Protein AF-A0AAE3IJP3-F1 (afdb_monomer_lite)

Foldseek 3Di:
DPDPPPDDQDPVNCVVCVCVVCVVVVHDDDPDPDPADPVNVVVVVVVVVVVVVVVVVVVVVVVVVVVVVVVVVVVVVVVVVVVD

Sequence (84 aa):
MAGKNRQDITMGFWRENVDRIIEFNDRRLLSAHGSISNAQMEEMVKKIYEKYDNNRKNQEAQEADYEDLLELENLEEALKHRKD

pLDDT: mean 85.06, std 14.6, range [36.5, 98.06]

Radius of gyration: 25.27 Å; chains: 1; bounding box: 47×23×70 Å

Secondary structure (DSSP, 8-state):
----------HHHHHHHHHHHHHHTTPPP-SSS-S--HHHHHHHHHHHHHHHHHHHHHHHHHHHHHHHHHHHHHHHHHHHHTT-

Organism: NCBI:txid1856322

Structure (mmCIF, N/CA/C/O backbone):
data_AF-A0AAE3IJP3-F1
#
_entry.id   AF-A0AAE3IJP3-F1
#
loop_
_atom_site.group_PDB
_atom_site.id
_atom_site.type_symbol
_atom_site.label_atom_id
_atom_site.label_alt_id
_atom_site.label_comp_id
_atom_site.label_asym_id
_atom_site.label_entity_id
_atom_site.la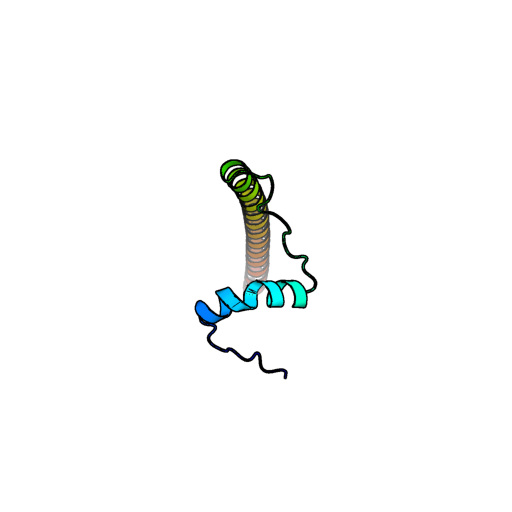bel_seq_id
_atom_site.pdbx_PDB_ins_code
_atom_site.Cartn_x
_atom_site.Cartn_y
_atom_site.Cartn_z
_atom_site.occupancy
_atom_site.B_iso_or_equiv
_atom_site.auth_seq_id
_atom_site.auth_comp_id
_atom_site.auth_asym_id
_atom_site.auth_atom_id
_atom_site.pdbx_PDB_model_num
ATOM 1 N N . MET A 1 1 ? 31.387 1.926 15.650 1.00 36.50 1 MET A N 1
ATOM 2 C CA . MET A 1 1 ? 30.433 0.880 15.227 1.00 36.50 1 MET A CA 1
ATOM 3 C C . MET A 1 1 ? 29.587 0.500 16.433 1.00 36.50 1 MET A C 1
ATOM 5 O O . MET A 1 1 ? 30.096 -0.167 17.323 1.00 36.50 1 MET A O 1
ATOM 9 N N . ALA A 1 2 ? 28.357 1.005 16.544 1.00 38.88 2 ALA A N 1
ATOM 10 C CA . ALA A 1 2 ? 27.477 0.644 17.655 1.00 38.88 2 ALA A CA 1
ATOM 11 C C . ALA A 1 2 ? 26.813 -0.700 17.330 1.00 38.88 2 ALA A C 1
ATOM 13 O O . ALA A 1 2 ? 25.959 -0.783 16.448 1.00 38.88 2 ALA A O 1
ATOM 14 N N . GLY A 1 3 ? 27.278 -1.761 17.991 1.00 43.22 3 GLY A N 1
ATOM 15 C CA . GLY A 1 3 ? 26.732 -3.105 17.855 1.00 43.22 3 GLY A CA 1
ATOM 16 C C . GLY A 1 3 ? 25.256 -3.112 18.236 1.00 43.22 3 GLY A C 1
ATOM 17 O O . GLY A 1 3 ? 24.894 -2.813 19.372 1.00 43.22 3 GLY A O 1
ATOM 18 N N . LYS A 1 4 ? 24.394 -3.438 17.273 1.00 54.53 4 LYS A N 1
ATOM 19 C CA . LYS A 1 4 ? 22.975 -3.678 17.521 1.00 54.53 4 LYS A CA 1
ATOM 20 C C . LYS A 1 4 ? 22.882 -4.981 18.305 1.00 54.53 4 LYS A C 1
ATOM 22 O O . LYS A 1 4 ? 23.012 -6.059 17.734 1.00 54.53 4 LYS A O 1
ATOM 27 N N . ASN A 1 5 ? 22.756 -4.854 19.621 1.00 53.06 5 ASN A N 1
ATOM 28 C CA . ASN A 1 5 ? 22.657 -5.964 20.556 1.00 53.06 5 ASN A CA 1
ATOM 29 C C . ASN A 1 5 ? 21.386 -6.765 20.210 1.00 53.06 5 ASN A C 1
ATOM 31 O O . ASN A 1 5 ? 20.278 -6.364 20.562 1.00 53.06 5 ASN A O 1
ATOM 35 N N . ARG A 1 6 ? 21.525 -7.835 19.417 1.00 55.28 6 ARG A N 1
ATOM 36 C CA . ARG A 1 6 ? 20.428 -8.747 19.067 1.00 55.28 6 ARG A CA 1
ATOM 37 C C . ARG A 1 6 ? 20.202 -9.671 20.259 1.00 55.28 6 ARG A C 1
ATOM 39 O O . ARG A 1 6 ? 20.770 -10.752 20.328 1.00 55.28 6 ARG A O 1
ATOM 46 N N . GLN A 1 7 ? 19.458 -9.175 21.236 1.00 66.50 7 GLN A N 1
ATOM 47 C CA . GLN A 1 7 ? 18.977 -9.960 22.366 1.00 66.50 7 GLN A CA 1
ATOM 48 C C . GLN A 1 7 ? 17.657 -10.613 21.956 1.00 66.50 7 GLN A C 1
ATOM 50 O O . GLN A 1 7 ? 16.773 -9.926 21.441 1.00 66.50 7 GLN A O 1
ATOM 55 N N . ASP A 1 8 ? 17.527 -11.919 22.179 1.00 67.44 8 ASP A N 1
ATOM 56 C CA . ASP A 1 8 ? 16.261 -12.619 21.982 1.00 67.44 8 ASP A CA 1
ATOM 57 C C . ASP A 1 8 ? 15.264 -12.157 23.044 1.00 67.44 8 ASP A C 1
ATOM 59 O O . ASP A 1 8 ? 15.428 -12.376 24.245 1.00 67.44 8 ASP A O 1
ATOM 63 N N . ILE A 1 9 ? 14.230 -11.462 22.584 1.00 78.69 9 ILE A N 1
ATOM 64 C CA . ILE A 1 9 ? 13.222 -10.862 23.446 1.00 78.69 9 ILE A CA 1
ATOM 65 C C . ILE A 1 9 ? 12.086 -11.868 23.635 1.00 78.69 9 ILE A C 1
ATOM 67 O O . ILE A 1 9 ? 11.421 -12.252 22.673 1.00 78.69 9 ILE A O 1
ATOM 71 N N . THR A 1 10 ? 11.841 -12.302 24.872 1.00 86.69 10 THR A N 1
ATOM 72 C CA . THR A 1 10 ? 10.773 -13.271 25.166 1.00 86.69 10 THR A CA 1
ATOM 73 C C . THR A 1 10 ? 9.390 -12.611 25.183 1.00 86.69 10 THR A C 1
ATOM 75 O O . THR A 1 10 ? 9.246 -11.415 25.440 1.00 86.69 10 THR A O 1
ATOM 78 N N . MET A 1 11 ? 8.328 -13.403 24.991 1.00 83.56 11 MET A N 1
ATOM 79 C CA . MET A 1 11 ? 6.944 -12.915 25.128 1.00 83.56 11 MET A CA 1
ATOM 80 C C . MET A 1 11 ? 6.608 -12.428 26.549 1.00 83.56 11 MET A C 1
ATOM 82 O O . MET A 1 11 ? 5.681 -11.639 26.724 1.00 83.56 11 MET A O 1
ATOM 86 N N . GLY A 1 12 ? 7.333 -12.902 27.570 1.00 88.62 12 GLY A N 1
ATOM 87 C CA . GLY A 1 12 ? 7.220 -12.394 28.942 1.00 88.62 12 GLY A CA 1
ATOM 88 C C . GLY A 1 12 ? 7.748 -10.966 29.047 1.00 88.62 12 GLY A C 1
ATOM 89 O O . GLY A 1 12 ? 7.023 -10.074 29.475 1.00 88.62 12 GLY A O 1
ATOM 90 N N . PHE A 1 13 ? 8.955 -10.731 28.525 1.00 86.81 13 PHE A N 1
ATOM 91 C CA . PHE A 1 13 ? 9.544 -9.395 28.479 1.00 86.81 13 PHE A CA 1
ATOM 92 C C . PHE A 1 13 ? 8.641 -8.395 27.749 1.00 86.81 13 PHE A C 1
ATOM 94 O O . PHE A 1 13 ? 8.414 -7.299 28.260 1.00 86.81 13 PHE A O 1
ATOM 101 N N . TRP A 1 14 ? 8.092 -8.770 26.587 1.00 86.69 14 TRP A N 1
ATOM 102 C CA . TRP A 1 14 ? 7.188 -7.899 25.831 1.00 86.69 14 TRP A CA 1
ATOM 103 C C . TRP A 1 14 ? 5.940 -7.520 26.630 1.00 86.69 14 TRP A C 1
ATOM 105 O O . TRP A 1 14 ? 5.586 -6.345 26.663 1.00 86.69 14 TRP A O 1
ATOM 115 N N . ARG A 1 15 ? 5.311 -8.472 27.331 1.00 81.44 15 ARG A N 1
ATOM 116 C CA . ARG A 1 15 ? 4.129 -8.192 28.164 1.00 81.44 15 ARG A CA 1
ATOM 117 C C . ARG A 1 15 ? 4.401 -7.203 29.298 1.00 81.44 15 ARG A C 1
ATOM 119 O O . ARG A 1 15 ? 3.506 -6.452 29.656 1.00 81.44 15 ARG A O 1
ATOM 126 N N . GLU A 1 16 ? 5.612 -7.193 29.845 1.00 88.44 16 GLU A N 1
ATOM 127 C CA . GLU A 1 16 ? 5.973 -6.356 30.998 1.00 88.44 16 GLU A CA 1
ATOM 128 C C . GLU A 1 16 ? 6.587 -4.996 30.623 1.00 88.44 16 GLU A C 1
ATOM 130 O O . GLU A 1 16 ? 6.646 -4.085 31.456 1.00 88.44 16 GLU A O 1
ATOM 135 N N . ASN A 1 17 ? 7.116 -4.863 29.401 1.00 88.62 17 ASN A N 1
ATOM 136 C CA . ASN A 1 17 ? 7.955 -3.722 29.017 1.00 88.62 17 ASN A CA 1
ATOM 137 C C . ASN A 1 17 ? 7.459 -2.960 27.782 1.00 88.62 17 ASN A C 1
ATOM 139 O O . ASN A 1 17 ? 8.032 -1.917 27.478 1.00 88.62 17 ASN A O 1
ATOM 143 N N . VAL A 1 18 ? 6.416 -3.426 27.082 1.00 83.88 18 VAL A N 1
ATOM 144 C CA . VAL A 1 18 ? 5.923 -2.771 25.855 1.00 83.88 18 VAL A CA 1
ATOM 145 C C . VAL A 1 18 ? 5.584 -1.293 26.066 1.00 83.88 18 VAL A C 1
ATOM 147 O O . VAL A 1 18 ? 6.023 -0.464 25.273 1.00 83.88 18 VAL A O 1
ATOM 150 N N . ASP A 1 19 ? 4.919 -0.940 27.168 1.00 82.75 19 ASP A N 1
ATOM 151 C CA . ASP A 1 19 ? 4.534 0.448 27.440 1.00 82.75 19 ASP A CA 1
ATOM 152 C C . ASP A 1 19 ? 5.763 1.350 27.623 1.00 82.75 19 ASP A C 1
ATOM 154 O O . ASP A 1 19 ? 5.891 2.390 26.977 1.00 82.75 19 ASP A O 1
ATOM 158 N N . ARG A 1 20 ? 6.746 0.886 28.404 1.00 85.56 20 ARG A N 1
ATOM 159 C CA . ARG A 1 20 ? 8.023 1.589 28.612 1.00 85.56 20 ARG A CA 1
ATOM 160 C C . ARG A 1 20 ? 8.816 1.752 27.317 1.00 85.56 20 ARG A C 1
ATOM 162 O O . ARG A 1 20 ? 9.462 2.776 27.118 1.00 85.56 20 ARG A O 1
ATOM 169 N N . ILE A 1 21 ? 8.777 0.756 26.431 1.00 86.06 21 ILE A N 1
ATOM 170 C CA . ILE A 1 21 ? 9.434 0.826 25.119 1.00 86.06 21 ILE A CA 1
ATOM 171 C C . ILE A 1 21 ? 8.758 1.882 24.243 1.00 86.06 21 ILE A C 1
ATOM 173 O O . ILE A 1 21 ? 9.451 2.639 23.567 1.00 86.06 21 ILE A O 1
ATOM 177 N N . ILE A 1 22 ? 7.426 1.947 24.237 1.00 83.50 22 ILE A N 1
ATOM 178 C CA . ILE A 1 22 ? 6.679 2.934 23.449 1.00 83.50 22 ILE A CA 1
ATOM 179 C C . ILE A 1 22 ? 6.991 4.351 23.949 1.00 83.50 22 ILE A C 1
ATOM 181 O O . ILE A 1 22 ? 7.372 5.199 23.142 1.00 83.50 22 ILE A O 1
ATOM 185 N N . GLU A 1 23 ? 6.934 4.579 25.262 1.00 85.06 23 GLU A N 1
ATOM 186 C CA . GLU A 1 23 ? 7.277 5.872 25.870 1.00 85.06 23 GLU A CA 1
ATOM 187 C C . GLU A 1 23 ? 8.727 6.286 25.591 1.00 85.06 23 GLU A C 1
ATOM 189 O O . GLU A 1 23 ? 8.977 7.435 25.233 1.00 85.06 23 GLU A O 1
ATOM 194 N N . PHE A 1 24 ? 9.679 5.349 25.680 1.00 87.94 24 PHE A N 1
ATOM 195 C CA . PHE A 1 24 ? 11.093 5.603 25.385 1.00 87.94 24 PHE A CA 1
ATOM 196 C C . PHE A 1 24 ? 11.343 6.037 23.932 1.00 87.94 24 PHE A C 1
ATOM 198 O O . PHE A 1 24 ? 12.310 6.739 23.657 1.00 87.94 24 PHE A O 1
ATOM 205 N N . ASN A 1 25 ? 10.485 5.631 22.992 1.00 84.12 25 ASN A N 1
ATOM 206 C CA . ASN A 1 25 ? 10.588 6.006 21.579 1.00 84.12 25 ASN A CA 1
ATOM 207 C C . ASN A 1 25 ? 9.812 7.296 21.241 1.00 84.12 25 ASN A C 1
ATOM 209 O O . ASN A 1 25 ? 9.416 7.484 20.087 1.00 84.12 25 ASN A O 1
ATOM 213 N N . ASP A 1 26 ? 9.543 8.152 22.233 1.00 82.94 26 ASP A N 1
ATOM 214 C CA . ASP A 1 26 ? 8.766 9.394 22.108 1.00 82.94 26 ASP A CA 1
ATOM 215 C C . ASP A 1 26 ? 7.377 9.182 21.472 1.00 82.94 26 ASP A C 1
ATOM 217 O O . ASP A 1 26 ? 6.794 10.068 20.833 1.00 82.94 26 ASP A O 1
ATOM 221 N N . ARG A 1 27 ? 6.814 7.977 21.628 1.00 80.56 27 ARG A N 1
ATOM 222 C CA . ARG A 1 27 ? 5.453 7.651 21.201 1.00 80.56 27 ARG A CA 1
ATOM 223 C C . ARG A 1 27 ? 4.532 7.732 22.412 1.00 80.56 27 ARG A C 1
ATOM 225 O O . ARG A 1 27 ? 4.839 7.228 23.486 1.00 80.56 27 ARG A O 1
ATOM 232 N N . ARG A 1 28 ? 3.365 8.355 22.237 1.00 77.56 28 ARG A N 1
ATOM 233 C CA . ARG A 1 28 ? 2.346 8.399 23.291 1.00 77.56 28 ARG A CA 1
ATOM 234 C C . ARG A 1 28 ? 1.669 7.040 23.420 1.00 77.56 28 ARG A C 1
ATOM 236 O O . ARG A 1 28 ? 1.235 6.481 22.412 1.00 77.56 28 ARG A O 1
ATOM 243 N N . LEU A 1 29 ? 1.527 6.566 24.655 1.00 77.12 29 LEU A N 1
ATOM 244 C CA . LEU A 1 29 ? 0.674 5.425 24.961 1.00 77.12 29 LEU A CA 1
ATOM 245 C C . LEU A 1 29 ? -0.782 5.743 24.621 1.00 77.12 29 LEU A C 1
ATOM 247 O O . LEU A 1 29 ? -1.260 6.867 24.806 1.00 77.12 29 LEU A O 1
ATOM 251 N N . LEU A 1 30 ? -1.490 4.733 24.123 1.00 76.25 30 LEU A N 1
ATOM 252 C CA . LEU A 1 30 ? -2.925 4.826 23.906 1.00 76.25 30 LEU A CA 1
ATOM 253 C C . LEU A 1 30 ? -3.613 4.781 25.273 1.00 76.25 30 LEU A C 1
ATOM 255 O O . LEU A 1 30 ? -3.570 3.773 25.967 1.00 76.25 30 LEU A O 1
ATOM 259 N N . SER A 1 31 ? -4.250 5.883 25.664 1.00 70.88 31 SER A N 1
ATOM 260 C CA . SER A 1 31 ? -4.950 6.006 26.950 1.00 70.88 31 SER A CA 1
ATOM 261 C C . SER A 1 31 ? -6.265 5.219 27.017 1.00 70.88 31 SER A C 1
ATOM 263 O O . SER A 1 31 ? -6.857 5.096 28.086 1.00 70.88 31 SER A O 1
ATOM 265 N N . ALA A 1 32 ? -6.741 4.702 25.883 1.00 67.94 32 ALA A N 1
ATOM 266 C CA . ALA A 1 32 ? -7.964 3.924 25.770 1.00 67.94 32 ALA A CA 1
ATOM 267 C C . ALA A 1 32 ? -7.866 2.934 24.603 1.00 67.94 32 ALA A C 1
ATOM 269 O O . ALA A 1 32 ? -7.047 3.092 23.699 1.00 67.94 32 ALA A O 1
ATOM 270 N N . HIS A 1 33 ? -8.790 1.976 24.578 1.00 66.25 33 HIS A N 1
ATOM 271 C CA . HIS A 1 33 ? -8.969 0.934 23.556 1.00 66.25 33 HIS A CA 1
ATOM 272 C C . HIS A 1 33 ? -9.272 1.470 22.135 1.00 66.25 33 HIS A C 1
ATOM 274 O O . HIS A 1 33 ? -9.558 0.694 21.228 1.00 66.25 33 HIS A O 1
ATOM 280 N N . GLY A 1 34 ? -9.221 2.793 21.935 1.00 69.06 34 GLY A N 1
ATOM 281 C CA . GLY A 1 34 ? -9.694 3.477 20.738 1.00 69.06 34 GLY A CA 1
ATOM 282 C C . GLY A 1 34 ? -11.223 3.487 20.636 1.00 69.06 34 GLY A C 1
ATOM 283 O O . GLY A 1 34 ? -11.929 2.820 21.387 1.00 69.06 34 GLY A O 1
ATOM 284 N N . SER A 1 35 ? -11.747 4.284 19.707 1.00 78.31 35 SER A N 1
ATOM 285 C CA . SER A 1 35 ? -13.175 4.326 19.342 1.00 78.31 35 SER A CA 1
ATOM 286 C C . SER A 1 35 ? -13.470 3.611 18.019 1.00 78.31 35 SER A C 1
ATOM 288 O O . SER A 1 35 ? -14.608 3.602 17.555 1.00 78.31 35 SER A O 1
ATOM 290 N N . ILE A 1 36 ? -12.439 3.042 17.391 1.00 81.25 36 ILE A N 1
ATOM 291 C CA . ILE A 1 36 ? -12.506 2.421 16.071 1.00 81.25 36 ILE A CA 1
ATOM 292 C C . ILE A 1 36 ? -12.815 0.939 16.262 1.00 81.25 36 ILE A C 1
ATOM 294 O O . ILE A 1 36 ? -12.067 0.221 16.924 1.00 81.25 36 ILE A O 1
ATOM 298 N N . SER A 1 37 ? -13.915 0.477 15.674 1.00 86.06 37 SER A N 1
ATOM 299 C CA . SER A 1 37 ? -14.235 -0.951 15.657 1.00 86.06 37 SER A CA 1
ATOM 300 C C . SER A 1 37 ? -13.232 -1.729 14.799 1.00 86.06 37 SER A C 1
ATOM 302 O O . SER A 1 37 ? -12.623 -1.183 13.879 1.00 86.06 37 SER A O 1
ATOM 304 N N . ASN A 1 38 ? -13.090 -3.029 15.057 1.00 84.31 38 ASN A N 1
ATOM 305 C CA . ASN A 1 38 ? -12.212 -3.895 14.269 1.00 84.31 38 ASN A CA 1
ATOM 306 C C . ASN A 1 38 ? -12.516 -3.813 12.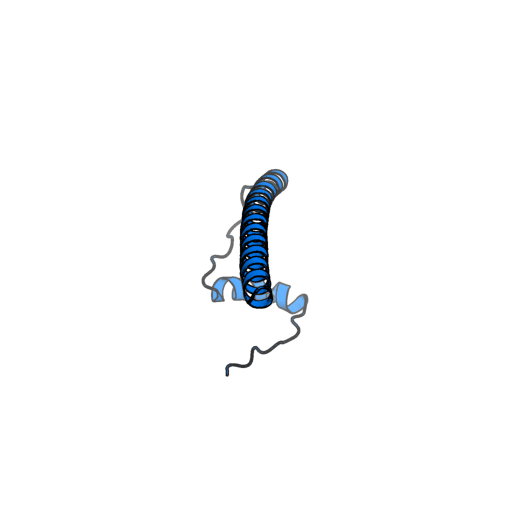754 1.00 84.31 38 ASN A C 1
ATOM 308 O O . ASN A 1 38 ? -11.587 -3.627 11.976 1.00 84.31 38 ASN A O 1
ATOM 312 N N . ALA A 1 39 ? -13.792 -3.789 12.351 1.00 90.50 39 ALA A N 1
ATOM 313 C CA . ALA A 1 39 ? -14.184 -3.632 10.946 1.00 90.50 39 ALA A CA 1
ATOM 314 C C . ALA A 1 39 ? -13.726 -2.293 10.328 1.00 90.50 39 ALA A C 1
ATOM 316 O O . ALA A 1 39 ? -13.233 -2.254 9.203 1.00 90.50 39 ALA A O 1
ATOM 317 N N . GLN A 1 40 ? -13.841 -1.185 11.070 1.00 90.12 40 GLN A N 1
ATOM 318 C CA . GLN A 1 40 ? -13.366 0.126 10.605 1.00 90.12 40 GLN A CA 1
ATOM 319 C C . GLN A 1 40 ? -11.836 0.180 10.501 1.00 90.12 40 GLN A C 1
ATOM 321 O O . GLN A 1 40 ? -11.295 0.812 9.592 1.00 90.12 40 GLN A O 1
ATOM 326 N N . MET A 1 41 ? -11.137 -0.482 11.426 1.00 90.69 41 MET A N 1
ATOM 327 C CA . MET A 1 41 ? -9.683 -0.621 11.385 1.00 90.69 41 MET A CA 1
ATOM 328 C C . MET A 1 41 ? -9.250 -1.426 10.154 1.00 90.69 41 MET A C 1
ATOM 330 O O . MET A 1 41 ? -8.377 -0.972 9.418 1.00 90.69 41 MET A O 1
ATOM 334 N N . GLU A 1 42 ? -9.902 -2.556 9.872 1.00 93.62 42 GLU A N 1
ATOM 335 C CA . GLU A 1 42 ? -9.619 -3.387 8.695 1.00 93.62 42 GLU A CA 1
ATOM 336 C C . GLU A 1 42 ? -9.825 -2.628 7.382 1.00 93.62 42 GLU A C 1
ATOM 338 O O . GLU A 1 42 ? -8.962 -2.667 6.502 1.00 93.62 42 GLU A O 1
ATOM 343 N N . GLU A 1 43 ? -10.922 -1.876 7.257 1.00 95.44 43 GLU A N 1
ATOM 344 C CA . GLU A 1 43 ? -11.188 -1.059 6.072 1.00 95.44 43 GLU A CA 1
ATOM 345 C C . GLU A 1 43 ? -10.109 0.016 5.866 1.00 95.44 43 GLU A C 1
ATOM 347 O O . GLU A 1 43 ? -9.631 0.232 4.748 1.00 95.44 43 GLU A O 1
ATOM 352 N N . MET A 1 44 ? -9.695 0.681 6.947 1.00 93.12 44 MET A N 1
ATOM 353 C CA . MET A 1 44 ? -8.650 1.701 6.901 1.00 93.12 44 MET A CA 1
ATOM 354 C C . MET A 1 44 ? -7.302 1.103 6.491 1.00 93.12 44 MET A C 1
ATOM 356 O O . MET A 1 44 ? -6.636 1.632 5.600 1.00 93.12 44 MET A O 1
ATOM 360 N N . VAL A 1 45 ? -6.911 -0.008 7.115 1.00 93.75 45 VAL A N 1
ATOM 361 C CA . VAL A 1 45 ? -5.650 -0.695 6.824 1.00 93.75 45 VAL A CA 1
ATOM 362 C C . VAL A 1 45 ? -5.630 -1.180 5.379 1.00 93.75 45 VAL A C 1
ATOM 364 O O . VAL A 1 45 ? -4.651 -0.935 4.675 1.00 93.75 45 VAL A O 1
ATOM 367 N N . LYS A 1 46 ? -6.725 -1.776 4.897 1.00 96.50 46 LYS A N 1
ATOM 368 C CA . LYS A 1 46 ? -6.853 -2.213 3.504 1.00 96.50 46 LYS A CA 1
ATOM 369 C C . LYS A 1 46 ? -6.578 -1.070 2.523 1.00 96.50 46 LYS A C 1
ATOM 371 O O . LYS A 1 46 ? -5.732 -1.220 1.648 1.00 96.50 46 LYS A O 1
ATOM 376 N N . LYS A 1 47 ? -7.196 0.099 2.725 1.00 96.44 47 LYS A N 1
ATOM 377 C CA . LYS A 1 47 ? -6.982 1.290 1.879 1.00 96.44 47 LYS A CA 1
ATOM 378 C C . LYS A 1 47 ? -5.525 1.761 1.872 1.00 96.44 47 LYS A C 1
ATOM 380 O O . LYS A 1 47 ? -5.011 2.180 0.836 1.00 96.44 47 LYS A O 1
ATOM 385 N N . ILE A 1 48 ? -4.852 1.707 3.023 1.00 96.00 48 ILE A N 1
ATOM 386 C CA . ILE A 1 48 ? -3.440 2.099 3.143 1.00 96.00 48 ILE A CA 1
ATOM 387 C C . ILE A 1 48 ? -2.552 1.142 2.343 1.00 96.00 48 ILE A C 1
ATOM 389 O O . ILE A 1 48 ? -1.708 1.598 1.570 1.00 96.00 48 ILE A O 1
ATOM 393 N N . TYR A 1 49 ? -2.766 -0.167 2.490 1.00 94.31 49 TYR A N 1
ATOM 394 C CA . TYR A 1 49 ? -1.998 -1.173 1.760 1.00 94.31 49 TYR A CA 1
ATOM 395 C C . TYR A 1 49 ? -2.268 -1.136 0.256 1.00 94.31 49 TYR A C 1
ATOM 397 O O . TYR A 1 49 ? -1.319 -1.216 -0.515 1.00 94.31 49 TYR A O 1
ATOM 405 N N . GLU A 1 50 ? -3.515 -0.938 -0.174 1.00 97.75 50 GLU A N 1
ATOM 406 C CA . GLU A 1 50 ? -3.854 -0.777 -1.594 1.00 97.75 50 GLU A CA 1
ATOM 407 C C . GLU A 1 50 ? -3.142 0.432 -2.212 1.00 97.75 50 GLU A C 1
ATOM 409 O O . GLU A 1 50 ? -2.565 0.335 -3.295 1.00 97.75 50 GLU A O 1
ATOM 414 N N . LYS A 1 51 ? -3.115 1.571 -1.508 1.00 97.75 51 LYS A N 1
ATOM 415 C CA . LYS A 1 51 ? -2.384 2.759 -1.968 1.00 97.75 51 LYS A CA 1
ATOM 416 C C . LYS A 1 51 ? -0.885 2.487 -2.091 1.00 97.75 51 LYS A C 1
ATOM 418 O O . LYS A 1 51 ? -0.269 2.895 -3.073 1.00 97.75 51 LYS A O 1
ATOM 423 N N . TYR A 1 52 ? -0.303 1.828 -1.094 1.00 96.19 52 TYR A N 1
ATOM 424 C CA . TYR A 1 52 ? 1.111 1.473 -1.113 1.00 96.19 52 TYR A CA 1
ATOM 425 C C . TYR A 1 52 ? 1.440 0.517 -2.267 1.00 96.19 52 TYR A C 1
ATOM 427 O O . TYR A 1 52 ? 2.382 0.772 -3.011 1.00 96.19 52 TYR A O 1
ATOM 435 N N . ASP A 1 53 ? 0.644 -0.538 -2.451 1.00 97.56 53 ASP A N 1
ATOM 436 C CA . ASP A 1 53 ? 0.857 -1.537 -3.499 1.00 97.56 53 ASP A CA 1
ATOM 437 C C . ASP A 1 53 ? 0.758 -0.928 -4.903 1.00 97.56 53 ASP A C 1
ATOM 439 O O . ASP A 1 53 ? 1.612 -1.191 -5.746 1.00 97.56 53 ASP A O 1
ATOM 443 N N . ASN A 1 54 ? -0.220 -0.049 -5.134 1.00 97.94 54 ASN A N 1
ATOM 444 C CA . ASN A 1 54 ? -0.348 0.669 -6.403 1.00 97.94 54 ASN A CA 1
ATOM 445 C C . ASN A 1 54 ? 0.868 1.560 -6.681 1.00 97.94 54 ASN A C 1
ATOM 447 O O . ASN A 1 54 ? 1.403 1.546 -7.786 1.00 97.94 54 ASN A O 1
ATOM 451 N N . ASN A 1 55 ? 1.333 2.310 -5.678 1.00 97.62 55 ASN A N 1
ATOM 452 C CA . ASN A 1 55 ? 2.522 3.147 -5.830 1.00 97.62 55 ASN A CA 1
ATOM 453 C C . ASN A 1 55 ? 3.767 2.306 -6.136 1.00 97.62 55 ASN A C 1
ATOM 455 O O . ASN A 1 55 ? 4.519 2.651 -7.042 1.00 97.62 55 ASN A O 1
ATOM 459 N N . ARG A 1 56 ? 3.955 1.195 -5.414 1.00 97.88 56 ARG A N 1
ATOM 460 C CA . ARG A 1 56 ? 5.074 0.271 -5.616 1.00 97.88 56 ARG A CA 1
ATOM 461 C C . ARG A 1 56 ? 5.066 -0.312 -7.030 1.00 97.88 56 ARG A C 1
ATOM 463 O O . ARG A 1 56 ? 6.077 -0.237 -7.710 1.00 97.88 56 ARG A O 1
ATOM 470 N N . LYS A 1 57 ? 3.926 -0.829 -7.495 1.00 97.75 57 LYS A N 1
ATOM 471 C CA . LYS A 1 57 ? 3.786 -1.390 -8.850 1.00 97.75 57 LYS A CA 1
ATOM 472 C C . LYS A 1 57 ? 4.058 -0.362 -9.944 1.00 97.75 57 LYS A C 1
ATOM 474 O O . LYS A 1 57 ? 4.692 -0.687 -10.937 1.00 97.75 57 LYS A O 1
ATOM 479 N N . ASN A 1 58 ? 3.587 0.871 -9.763 1.00 98.06 58 ASN A 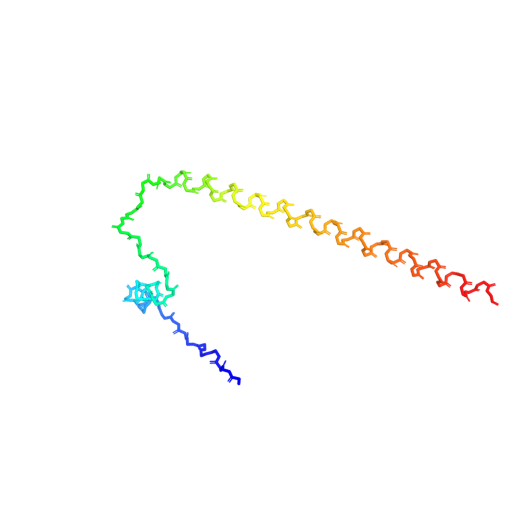N 1
ATOM 480 C CA . ASN A 1 58 ? 3.839 1.942 -10.726 1.00 98.06 58 ASN A CA 1
ATOM 481 C C . ASN A 1 58 ? 5.324 2.301 -10.795 1.00 98.06 58 ASN A C 1
ATOM 483 O O . ASN A 1 58 ? 5.836 2.539 -11.882 1.00 98.06 58 ASN A O 1
ATOM 487 N N . GLN A 1 59 ? 6.004 2.331 -9.648 1.00 97.81 59 GLN A N 1
ATOM 488 C CA . GLN A 1 59 ? 7.442 2.565 -9.602 1.00 97.81 59 GLN A CA 1
ATOM 489 C C . GLN A 1 59 ? 8.213 1.412 -10.261 1.00 97.81 59 GLN A C 1
ATOM 491 O O . GLN A 1 59 ? 9.065 1.666 -11.099 1.00 97.81 59 GLN A O 1
ATOM 496 N N . GLU A 1 60 ? 7.865 0.161 -9.950 1.00 97.31 60 GLU A N 1
ATOM 497 C CA . GLU A 1 60 ? 8.483 -1.023 -10.566 1.00 97.31 60 GLU A CA 1
ATOM 498 C C . GLU A 1 60 ? 8.303 -1.042 -12.088 1.00 97.31 60 GLU A C 1
ATOM 500 O O . GLU A 1 60 ? 9.241 -1.362 -12.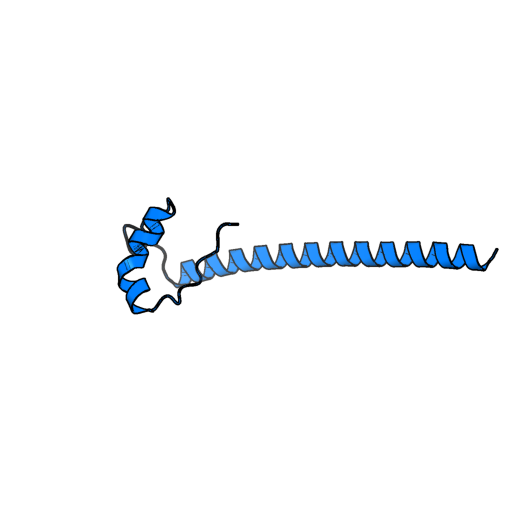810 1.00 97.31 60 GLU A O 1
ATOM 505 N N . ALA A 1 61 ? 7.125 -0.658 -12.589 1.00 97.56 61 ALA A N 1
ATOM 506 C CA . ALA A 1 61 ? 6.889 -0.547 -14.026 1.00 97.56 61 ALA A CA 1
ATOM 507 C C . ALA A 1 61 ? 7.767 0.537 -14.674 1.00 97.56 61 ALA A C 1
ATOM 509 O O . ALA A 1 61 ? 8.346 0.302 -15.725 1.00 97.56 61 ALA A O 1
ATOM 510 N N . GLN A 1 62 ? 7.913 1.702 -14.033 1.00 97.88 62 GLN A N 1
ATOM 511 C CA . GLN A 1 62 ? 8.770 2.782 -14.537 1.00 97.88 62 GLN A CA 1
ATOM 512 C C . GLN A 1 62 ? 10.255 2.409 -14.536 1.00 97.88 62 GLN A C 1
ATOM 514 O O . GLN A 1 62 ? 10.983 2.793 -15.447 1.00 97.88 62 GLN A O 1
ATOM 519 N N . GLU A 1 63 ? 10.708 1.694 -13.506 1.00 97.88 63 GLU A N 1
ATOM 520 C CA . GLU A 1 63 ? 12.084 1.206 -13.414 1.00 97.88 63 GLU A CA 1
ATOM 521 C C . GLU A 1 63 ? 12.363 0.162 -14.501 1.00 97.88 63 GLU A C 1
ATOM 523 O O . GLU A 1 63 ? 13.365 0.286 -15.199 1.00 97.88 63 GLU A O 1
ATOM 528 N N . ALA A 1 64 ? 11.445 -0.785 -14.721 1.00 97.38 64 ALA A N 1
ATOM 529 C CA . ALA A 1 64 ? 11.558 -1.765 -15.801 1.00 97.38 64 ALA A CA 1
ATOM 530 C C 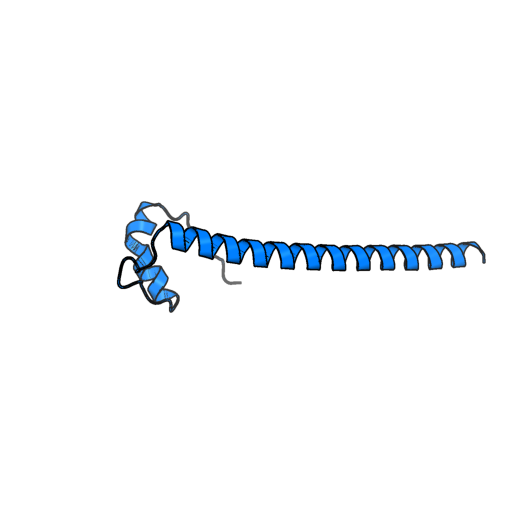. ALA A 1 64 ? 11.583 -1.098 -17.188 1.00 97.38 64 ALA A C 1
ATOM 532 O O . ALA A 1 64 ? 12.465 -1.392 -17.988 1.00 97.38 64 ALA A O 1
ATOM 533 N N . ASP A 1 65 ? 10.686 -0.138 -17.446 1.00 96.81 65 ASP A N 1
ATOM 534 C CA . ASP A 1 65 ? 10.668 0.613 -18.709 1.00 96.81 65 ASP A CA 1
ATOM 535 C C . ASP A 1 65 ? 11.999 1.355 -18.948 1.00 96.81 65 ASP A C 1
ATOM 537 O O . ASP A 1 65 ? 12.480 1.452 -20.078 1.00 96.81 65 ASP A O 1
ATOM 541 N N . TYR A 1 66 ? 12.607 1.899 -17.888 1.00 97.50 66 TYR A N 1
ATOM 542 C CA . TYR A 1 66 ? 13.902 2.573 -17.971 1.00 97.50 66 TYR A CA 1
ATOM 543 C C . TYR A 1 66 ? 15.053 1.597 -18.251 1.00 97.50 66 TYR A C 1
ATOM 545 O O . TYR A 1 66 ? 15.913 1.892 -19.084 1.00 97.50 66 TYR A O 1
ATOM 553 N N . GLU A 1 67 ? 15.070 0.446 -17.578 1.00 97.50 67 GLU A N 1
ATOM 554 C CA . GLU A 1 67 ? 16.069 -0.603 -17.806 1.00 97.50 67 GLU A CA 1
ATOM 555 C C . GLU A 1 67 ? 15.989 -1.156 -19.235 1.00 97.50 67 GLU A C 1
ATOM 557 O O . GLU A 1 67 ? 17.021 -1.256 -19.902 1.00 97.50 67 GLU A O 1
ATOM 562 N N . ASP A 1 68 ? 14.779 -1.407 -19.742 1.00 96.62 68 ASP A N 1
ATOM 563 C CA . ASP A 1 68 ? 14.547 -1.858 -21.117 1.00 96.62 68 ASP A CA 1
ATOM 564 C C . ASP A 1 68 ? 15.078 -0.836 -22.140 1.00 96.62 68 ASP A C 1
ATOM 566 O O . ASP A 1 68 ? 15.745 -1.196 -23.114 1.00 96.62 68 ASP A O 1
ATOM 570 N N . LEU A 1 69 ? 14.831 0.462 -21.921 1.00 96.62 69 LEU A N 1
ATOM 571 C CA . LEU A 1 69 ? 15.358 1.526 -22.784 1.00 96.62 69 LEU A CA 1
ATOM 572 C C . LEU A 1 69 ? 16.889 1.569 -22.779 1.00 96.62 69 LEU A C 1
ATOM 574 O O . LEU A 1 69 ? 17.501 1.722 -23.839 1.00 96.62 69 LEU A O 1
ATOM 578 N N . LEU A 1 70 ? 17.505 1.413 -21.607 1.00 97.06 70 LEU A N 1
ATOM 579 C CA . LEU A 1 70 ? 18.957 1.386 -21.471 1.00 97.06 70 LEU A CA 1
ATOM 580 C C . LEU A 1 70 ? 19.561 0.163 -22.179 1.00 97.06 70 LEU A C 1
ATOM 582 O O . LEU A 1 70 ? 20.607 0.269 -22.823 1.00 97.06 70 LEU A O 1
ATOM 586 N N . GLU A 1 71 ? 18.916 -1.002 -22.096 1.00 96.31 71 GLU A N 1
ATOM 587 C CA . GLU A 1 71 ? 19.349 -2.196 -22.824 1.00 96.31 71 GLU A CA 1
ATOM 588 C C . GLU A 1 71 ? 19.282 -1.980 -24.344 1.00 96.31 71 GLU A C 1
ATOM 590 O O . GLU A 1 71 ? 20.234 -2.314 -25.057 1.00 96.31 71 GLU A O 1
ATOM 595 N N . LEU A 1 72 ? 18.208 -1.360 -24.843 1.00 95.56 72 LEU A N 1
ATOM 596 C CA . LEU A 1 72 ? 18.062 -1.033 -26.264 1.00 95.56 72 LEU A CA 1
ATOM 597 C C . LEU A 1 72 ? 19.145 -0.065 -26.764 1.00 95.56 72 LEU A C 1
ATOM 599 O O . LEU A 1 72 ? 19.705 -0.297 -27.838 1.00 95.56 72 LEU A O 1
ATOM 603 N N . GLU A 1 73 ? 19.469 0.979 -25.997 1.00 94.94 73 GLU A N 1
ATOM 604 C CA . GLU A 1 73 ? 20.533 1.936 -26.337 1.00 94.94 73 GLU A CA 1
ATOM 605 C C . GLU A 1 73 ? 21.900 1.239 -26.421 1.00 94.94 73 GLU A C 1
ATOM 607 O O . GLU A 1 73 ? 22.611 1.362 -27.423 1.00 94.94 73 GLU A O 1
ATOM 612 N N . ASN A 1 74 ? 22.224 0.406 -25.428 1.00 94.88 74 ASN A N 1
ATOM 613 C CA . ASN A 1 74 ? 23.465 -0.371 -25.413 1.00 94.88 74 ASN A CA 1
ATOM 614 C C . ASN A 1 74 ? 23.561 -1.340 -26.603 1.00 94.88 74 ASN A C 1
ATOM 616 O O . ASN A 1 74 ? 24.628 -1.502 -27.206 1.00 94.88 74 ASN A O 1
ATOM 620 N N . LEU A 1 75 ? 22.452 -1.995 -26.965 1.00 93.69 75 LEU A N 1
ATOM 621 C CA . LEU A 1 75 ? 22.396 -2.859 -28.144 1.00 93.69 75 LEU A CA 1
ATOM 622 C C . LEU A 1 75 ? 22.631 -2.060 -29.430 1.00 93.69 75 LEU A C 1
ATOM 624 O O . LEU A 1 75 ? 23.370 -2.523 -30.302 1.00 93.69 75 LEU A O 1
ATOM 628 N N . GLU A 1 76 ? 22.042 -0.870 -29.560 1.00 93.50 76 GLU A N 1
ATOM 629 C CA . GLU A 1 76 ? 22.253 0.003 -30.718 1.00 93.50 76 GLU A CA 1
ATOM 630 C C . GLU A 1 76 ? 23.730 0.397 -30.867 1.00 93.50 76 GLU A C 1
ATOM 632 O O . GLU A 1 76 ? 24.294 0.273 -31.961 1.00 93.50 76 GLU A O 1
ATOM 637 N N . GLU A 1 77 ? 24.380 0.819 -29.781 1.00 93.44 77 GLU A N 1
ATOM 638 C CA . GLU A 1 77 ? 25.807 1.156 -29.783 1.00 93.44 77 GLU A CA 1
ATOM 639 C C . GLU A 1 77 ? 26.678 -0.043 -30.175 1.00 93.44 77 GLU A C 1
ATOM 641 O O . GLU A 1 77 ? 27.536 0.065 -31.059 1.00 93.44 77 GLU A O 1
ATOM 646 N N . ALA A 1 78 ? 26.418 -1.219 -29.599 1.00 92.00 78 ALA A N 1
ATOM 647 C CA . ALA A 1 78 ? 27.145 -2.440 -29.933 1.00 92.00 78 ALA A CA 1
ATOM 648 C C . ALA A 1 78 ? 26.993 -2.822 -31.418 1.00 92.00 78 ALA A C 1
ATOM 650 O O . ALA A 1 78 ? 27.940 -3.301 -32.048 1.00 92.00 78 ALA A O 1
ATOM 651 N N . LEU A 1 79 ? 25.812 -2.606 -32.008 1.00 91.88 79 LEU A N 1
ATOM 652 C CA . LEU A 1 79 ? 25.573 -2.842 -33.432 1.00 91.88 79 LEU A CA 1
ATOM 653 C C . LEU A 1 79 ? 26.332 -1.861 -34.329 1.00 91.88 79 LEU A C 1
ATOM 655 O O . LEU A 1 79 ? 26.837 -2.290 -35.370 1.00 91.88 79 LEU A O 1
ATOM 659 N N . LYS A 1 80 ? 26.417 -0.582 -33.943 1.00 89.19 80 LYS A N 1
ATOM 660 C CA . LYS A 1 80 ? 27.204 0.432 -34.663 1.00 89.19 80 LYS A CA 1
ATOM 661 C C . LYS A 1 80 ? 28.685 0.059 -34.667 1.00 89.19 80 LYS A C 1
ATOM 663 O O . LYS A 1 80 ? 29.267 -0.054 -35.738 1.00 89.19 80 LYS A O 1
ATOM 668 N N . HIS A 1 81 ? 29.243 -0.282 -33.506 1.00 80.38 81 HIS A N 1
ATOM 669 C CA . HIS A 1 81 ? 30.654 -0.659 -33.372 1.00 80.38 81 HIS A CA 1
ATOM 670 C C . HIS A 1 81 ? 31.063 -1.946 -34.107 1.00 80.38 81 HIS A C 1
ATOM 672 O O . HIS A 1 81 ? 32.245 -2.138 -34.359 1.00 80.38 81 HIS A O 1
ATOM 678 N N . ARG A 1 82 ? 30.128 -2.843 -34.454 1.00 77.94 82 ARG A N 1
ATOM 679 C CA . ARG A 1 82 ? 30.424 -4.046 -35.266 1.00 77.94 82 ARG A CA 1
ATOM 680 C C . ARG A 1 82 ? 30.366 -3.817 -36.778 1.00 77.94 82 ARG A C 1
ATOM 682 O O . ARG A 1 82 ? 30.710 -4.732 -37.525 1.00 77.94 82 ARG A O 1
ATOM 689 N N . LYS A 1 83 ? 29.800 -2.695 -37.229 1.00 61.53 83 LYS A N 1
ATOM 690 C CA . LYS A 1 83 ? 29.685 -2.359 -38.658 1.00 61.53 83 LYS A CA 1
ATOM 691 C C . LYS A 1 83 ? 30.873 -1.545 -39.179 1.00 61.53 83 LYS A C 1
ATOM 693 O O . LYS A 1 83 ? 31.005 -1.458 -40.399 1.00 61.53 83 LYS A O 1
ATOM 698 N N . ASP A 1 84 ? 31.686 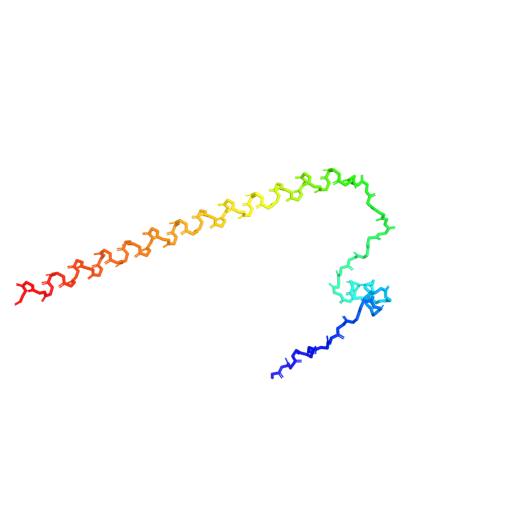-1.004 -38.276 1.00 50.69 84 ASP A N 1
ATOM 699 C CA . ASP A 1 84 ? 33.000 -0.408 -38.544 1.00 50.69 84 ASP A CA 1
ATOM 700 C C . ASP A 1 84 ? 34.102 -1.485 -38.535 1.00 50.69 84 ASP A C 1
ATOM 702 O O . ASP A 1 84 ? 35.067 -1.346 -39.323 1.00 50.69 84 ASP A O 1
#

InterPro domains:
  IPR011204 Virulence protein RhuM-like [PF13310] (4-59)